Protein AF-A0A0C2SKL5-F1 (afdb_monomer_lite)

Radius of gyration: 24.35 Å; chains: 1; bounding box: 45×55×98 Å

Sequence (177 aa):
MARTVTASTTPMSPIQPITPPSLPTPLPLSPSSGAAITYAVWDGEEVPDTLLSISLNLARCNNYGIWGSNVPKRQGKPVKLNGAPLRAQCLSNPAQTVLLIGHVFATVWDVTEVGSVGWITQLVVRKEDRKHWVATHLLQTLKSNHRFSEIAALGLVSSHPAACTALAKCANYSLWD

Secondary structure (DSSP, 8-state):
-----PPP-PPPPPPPP-PPPPPPPP----SSSS------EEETTT--HHHHHHHHHHHHTTTS-B--TTSTTTTTSBP---HHHHHHHH-SSGGGEEEETTTEEEEEEEETTTEEEEEEEEE---GGGTTTTHHHHHHHHHHTSTTTTT-SEEEE--S-HHHHHHHHHHTT--S--

Organism: Amanita muscaria (strain Koide BX008) (NCBI:txid946122)

pLDDT: mean 72.08, std 17.51, range [27.42, 91.5]

Structure (mmCIF, N/CA/C/O backbone):
data_AF-A0A0C2SKL5-F1
#
_entry.id   AF-A0A0C2SKL5-F1
#
loop_
_atom_site.group_PDB
_atom_site.id
_atom_site.type_symbol
_atom_site.label_atom_id
_atom_site.label_alt_id
_atom_site.label_comp_id
_atom_site.label_asym_id
_atom_site.label_entity_id
_atom_site.label_seq_id
_atom_site.pdbx_PDB_ins_code
_atom_site.Cartn_x
_atom_site.Cartn_y
_atom_site.Cartn_z
_atom_site.occupancy
_atom_site.B_iso_or_equiv
_atom_site.auth_seq_id
_atom_site.auth_comp_id
_atom_site.auth_asym_id
_atom_site.auth_atom_id
_atom_site.pdbx_PDB_model_num
ATOM 1 N N . MET A 1 1 ? 10.581 -18.439 -74.570 1.00 40.50 1 MET A N 1
ATOM 2 C CA . MET A 1 1 ? 11.190 -19.653 -73.985 1.00 40.50 1 MET A CA 1
ATOM 3 C C . MET A 1 1 ? 10.647 -19.820 -72.576 1.00 40.50 1 MET A C 1
ATOM 5 O O . MET A 1 1 ? 11.029 -19.070 -71.689 1.00 40.50 1 MET A O 1
ATOM 9 N N . ALA A 1 2 ? 9.671 -20.714 -72.415 1.00 27.42 2 ALA A N 1
ATOM 10 C CA . ALA A 1 2 ? 9.018 -21.009 -71.145 1.00 27.42 2 ALA A CA 1
ATOM 11 C C . ALA A 1 2 ? 9.869 -22.000 -70.335 1.00 27.42 2 ALA A C 1
ATOM 13 O O . ALA A 1 2 ? 10.384 -22.966 -70.896 1.00 27.42 2 ALA A O 1
ATOM 14 N N . ARG A 1 3 ? 10.022 -21.756 -69.030 1.00 28.11 3 ARG A N 1
ATOM 15 C CA . ARG A 1 3 ? 10.674 -22.668 -68.084 1.00 28.11 3 ARG A CA 1
ATOM 16 C C . ARG A 1 3 ? 9.640 -23.103 -67.051 1.00 28.11 3 ARG A C 1
ATOM 18 O O . ARG A 1 3 ? 9.219 -22.314 -66.214 1.00 28.11 3 ARG A O 1
ATOM 25 N N . THR A 1 4 ? 9.225 -24.357 -67.168 1.00 31.31 4 THR A N 1
ATOM 26 C CA . THR A 1 4 ? 8.367 -25.072 -66.223 1.00 31.31 4 THR A CA 1
ATOM 27 C C . THR A 1 4 ? 9.190 -25.468 -64.999 1.00 31.31 4 THR A C 1
ATOM 29 O O . THR A 1 4 ? 10.262 -26.050 -65.151 1.00 31.31 4 THR A O 1
ATOM 32 N N . VAL A 1 5 ? 8.687 -25.184 -63.796 1.00 36.94 5 VAL A N 1
ATOM 33 C CA . VAL A 1 5 ? 9.202 -25.746 -62.539 1.00 36.94 5 VAL A CA 1
ATOM 34 C C . VAL A 1 5 ? 8.061 -26.518 -61.885 1.00 36.94 5 VAL A C 1
ATOM 36 O O . VAL A 1 5 ? 7.034 -25.951 -61.526 1.00 36.94 5 VAL A O 1
ATOM 39 N N . THR A 1 6 ? 8.230 -27.833 -61.798 1.00 37.94 6 THR A N 1
ATOM 40 C CA . THR A 1 6 ? 7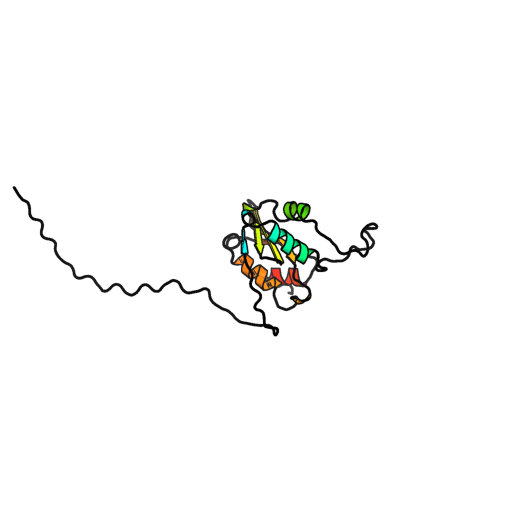.329 -28.784 -61.139 1.00 37.94 6 THR A CA 1
ATOM 41 C C . THR A 1 6 ? 7.511 -28.730 -59.622 1.00 37.94 6 THR A C 1
ATOM 43 O O . THR A 1 6 ? 8.629 -28.882 -59.134 1.00 37.94 6 THR A O 1
ATOM 46 N N . ALA A 1 7 ? 6.418 -28.546 -58.879 1.00 35.06 7 ALA A N 1
ATOM 47 C CA . ALA A 1 7 ? 6.396 -28.622 -57.42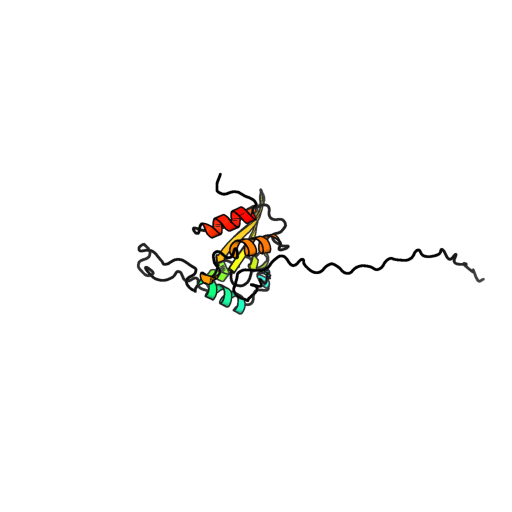0 1.00 35.06 7 ALA A CA 1
ATOM 48 C C . ALA A 1 7 ? 6.289 -30.087 -56.957 1.00 35.06 7 ALA A C 1
ATOM 50 O O . ALA A 1 7 ? 5.388 -30.805 -57.389 1.00 35.06 7 ALA A O 1
ATOM 51 N N . SER A 1 8 ? 7.193 -30.531 -56.076 1.00 37.81 8 SER A N 1
ATOM 52 C CA . SER A 1 8 ? 7.083 -31.818 -55.381 1.00 37.81 8 SER A CA 1
ATOM 53 C C . SER A 1 8 ? 6.215 -31.659 -54.132 1.00 37.81 8 SER A C 1
ATOM 55 O O . SER A 1 8 ? 6.561 -30.907 -53.220 1.00 37.81 8 SER A O 1
ATOM 57 N N . THR A 1 9 ? 5.091 -32.366 -54.085 1.00 38.78 9 THR A N 1
ATOM 58 C CA . THR A 1 9 ? 4.172 -32.384 -52.944 1.00 38.78 9 THR A CA 1
ATOM 59 C C . THR A 1 9 ? 4.665 -33.372 -51.886 1.00 38.78 9 THR A C 1
ATOM 61 O O . THR A 1 9 ? 4.547 -34.582 -52.057 1.00 38.78 9 THR A O 1
ATOM 64 N N . THR A 1 10 ? 5.203 -32.861 -50.780 1.00 51.84 10 THR A N 1
ATOM 65 C CA . THR A 1 10 ? 5.417 -33.634 -49.546 1.00 51.84 10 THR A CA 1
ATOM 66 C C . THR A 1 10 ? 4.101 -33.663 -48.754 1.00 51.84 10 THR A C 1
ATOM 68 O O . THR A 1 10 ? 3.493 -32.603 -48.592 1.00 51.84 10 THR A O 1
ATOM 71 N N . PRO A 1 11 ? 3.618 -34.816 -48.254 1.00 46.97 11 PRO A N 1
ATOM 72 C CA . PRO A 1 11 ? 2.393 -34.856 -47.460 1.00 46.97 11 PRO A CA 1
ATOM 73 C C . PRO A 1 11 ? 2.592 -34.188 -46.089 1.00 46.97 11 PRO A C 1
ATOM 75 O O . PRO A 1 11 ? 3.525 -34.507 -45.353 1.00 46.97 11 PRO A O 1
ATOM 78 N N . MET A 1 12 ? 1.694 -33.253 -45.762 1.00 40.75 12 MET A N 1
ATOM 79 C CA . MET A 1 12 ? 1.581 -32.603 -44.455 1.00 40.75 12 MET A CA 1
ATOM 80 C C . MET A 1 12 ? 1.171 -33.610 -43.375 1.00 40.75 12 MET A C 1
A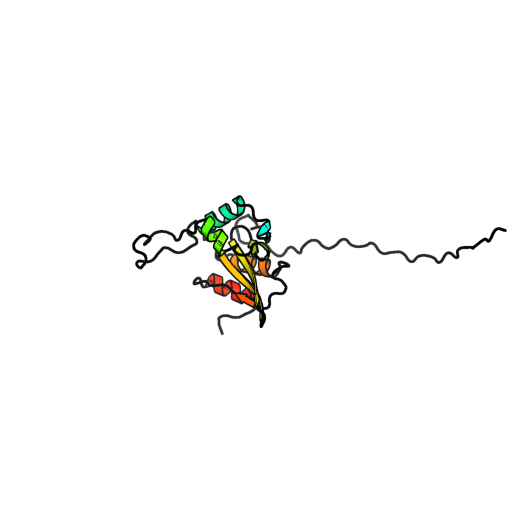TOM 82 O O . MET A 1 12 ? 0.154 -34.292 -43.506 1.00 40.75 12 MET A O 1
ATOM 86 N N . SER A 1 13 ? 1.916 -33.635 -42.273 1.00 50.00 13 SER A N 1
ATOM 87 C CA . SER A 1 13 ? 1.466 -34.230 -41.013 1.00 50.00 13 SER A CA 1
ATOM 88 C C . SER A 1 13 ? 0.251 -33.465 -40.460 1.00 50.00 13 SER A C 1
ATOM 90 O O . SER A 1 13 ? 0.189 -32.240 -40.606 1.00 50.00 13 SER A O 1
ATOM 92 N N . PRO A 1 14 ? -0.710 -34.140 -39.804 1.00 50.69 14 PRO A N 1
ATOM 93 C CA . PRO A 1 14 ? -1.876 -33.480 -39.228 1.00 50.69 14 PRO A CA 1
ATOM 94 C C . PRO A 1 14 ? -1.463 -32.534 -38.090 1.00 50.69 14 PRO A C 1
ATOM 96 O O . PRO A 1 14 ? -0.868 -32.955 -37.098 1.00 50.69 14 PRO A O 1
ATOM 99 N N . ILE A 1 15 ? -1.788 -31.248 -38.240 1.00 46.19 15 ILE A N 1
ATOM 100 C CA . ILE A 1 15 ? -1.652 -30.236 -37.188 1.00 46.19 15 ILE A CA 1
ATOM 101 C C . ILE A 1 15 ? -2.714 -30.534 -36.126 1.00 46.19 15 ILE A C 1
ATOM 103 O O . ILE A 1 15 ? -3.907 -30.593 -36.427 1.00 46.19 15 ILE A O 1
ATOM 107 N N . GLN A 1 16 ? -2.272 -30.765 -34.890 1.00 52.34 16 GLN A N 1
ATOM 108 C CA . GLN A 1 16 ? -3.160 -30.999 -33.754 1.00 52.34 16 GLN A CA 1
ATOM 109 C C . GLN A 1 16 ? -3.983 -29.740 -33.417 1.00 52.34 16 GLN A C 1
ATOM 111 O O . GLN A 1 16 ? -3.500 -28.626 -33.634 1.00 52.34 16 GLN A O 1
ATOM 116 N N . PRO A 1 17 ? -5.206 -29.885 -32.869 1.00 48.81 17 PRO A N 1
ATOM 117 C CA . PRO A 1 17 ? -6.012 -28.750 -32.433 1.00 48.81 17 PRO A CA 1
ATOM 118 C C . PRO A 1 17 ? -5.266 -27.918 -31.386 1.00 48.81 17 PRO A C 1
ATOM 120 O O . PRO A 1 17 ? -4.809 -28.439 -30.370 1.00 48.81 17 PRO A O 1
ATOM 123 N N . ILE A 1 18 ? -5.157 -26.618 -31.640 1.00 45.69 18 ILE A N 1
ATOM 124 C CA . ILE A 1 18 ? -4.557 -25.647 -30.728 1.00 45.69 18 ILE A CA 1
ATOM 125 C C . ILE A 1 18 ? -5.576 -25.393 -29.612 1.00 45.69 18 ILE A C 1
ATOM 127 O O . ILE A 1 18 ? -6.634 -24.810 -29.851 1.00 45.69 18 ILE A O 1
ATOM 131 N N . THR A 1 19 ? -5.293 -25.868 -28.402 1.00 49.75 19 THR A N 1
ATOM 132 C CA . THR A 1 19 ? -6.117 -25.589 -27.221 1.00 49.75 19 THR A CA 1
ATOM 133 C C . THR A 1 19 ? -6.048 -24.088 -26.902 1.00 49.75 19 THR A C 1
ATOM 135 O O . THR A 1 19 ? -4.940 -23.552 -26.817 1.00 49.75 19 THR A O 1
ATOM 138 N N . PRO A 1 20 ? -7.179 -23.381 -26.721 1.00 52.69 20 PRO A N 1
ATOM 139 C CA . PRO A 1 20 ? -7.158 -21.992 -26.269 1.00 52.69 20 PRO A CA 1
ATOM 140 C C . PRO A 1 20 ? -6.536 -21.882 -24.863 1.00 52.69 20 PRO A C 1
ATOM 142 O O . PRO A 1 20 ? -6.618 -22.840 -24.087 1.00 52.69 20 PRO A O 1
ATOM 145 N N . PRO A 1 21 ? -5.920 -20.736 -24.512 1.00 40.62 21 PRO A N 1
ATOM 146 C CA . PRO A 1 21 ? -5.332 -20.528 -23.195 1.00 40.62 21 PRO A CA 1
ATOM 147 C C . PRO A 1 21 ? -6.388 -20.739 -22.106 1.00 40.62 21 PRO A C 1
ATOM 149 O O . PRO A 1 21 ? -7.497 -20.206 -22.168 1.00 40.62 21 PRO A O 1
ATOM 152 N N . SER A 1 22 ? -6.038 -21.563 -21.124 1.00 49.38 22 SER A N 1
ATOM 153 C CA . SER A 1 22 ? -6.869 -21.906 -19.975 1.00 49.38 22 SER A CA 1
ATOM 154 C C . SER A 1 22 ? -7.330 -20.656 -19.217 1.00 49.38 22 SER A C 1
ATOM 156 O O . SER A 1 22 ? -6.521 -19.785 -18.896 1.00 49.38 22 SER A O 1
ATOM 158 N N . LEU A 1 23 ? -8.636 -20.602 -18.924 1.00 46.59 23 LEU A N 1
ATOM 159 C CA . LEU A 1 23 ? -9.281 -19.629 -18.033 1.00 46.59 23 LEU A CA 1
ATOM 160 C C . LEU A 1 23 ? -8.500 -19.488 -16.706 1.00 46.59 23 LEU A C 1
ATOM 162 O O . LEU A 1 23 ? -7.959 -20.489 -16.228 1.00 46.59 23 LEU A O 1
ATOM 166 N N . PRO A 1 24 ? -8.489 -18.304 -16.063 1.00 39.09 24 PRO A N 1
ATOM 167 C CA . PRO A 1 24 ? -7.893 -18.146 -14.742 1.00 39.09 24 PRO A CA 1
ATOM 168 C C . PRO A 1 24 ? -8.499 -19.125 -13.727 1.00 39.09 24 PRO A C 1
ATOM 170 O O . PRO A 1 24 ? -9.716 -19.286 -13.629 1.00 39.09 24 PRO A O 1
ATOM 173 N N . THR A 1 25 ? -7.610 -19.783 -12.984 1.00 35.66 25 THR A N 1
ATOM 174 C CA . THR A 1 25 ? -7.885 -20.818 -11.984 1.00 35.66 25 THR A CA 1
ATOM 175 C C . THR A 1 25 ? -8.832 -20.315 -10.883 1.00 35.66 25 THR A C 1
ATOM 177 O O . THR A 1 25 ? -8.455 -19.401 -10.145 1.00 35.66 25 THR A O 1
ATOM 180 N N . PRO A 1 26 ? -10.026 -20.907 -10.690 1.00 37.19 26 PRO A N 1
ATOM 181 C CA . PRO A 1 26 ? -10.851 -20.613 -9.527 1.00 37.19 26 PRO A CA 1
ATOM 182 C C . PRO A 1 26 ? -10.364 -21.440 -8.326 1.00 37.19 26 PRO A C 1
ATOM 184 O O . PRO A 1 26 ? -10.294 -22.666 -8.390 1.00 37.19 26 PRO A O 1
ATOM 187 N N . LEU A 1 27 ? -10.037 -20.778 -7.215 1.00 32.97 27 LEU A N 1
ATOM 188 C CA . LEU A 1 27 ? -9.726 -21.402 -5.918 1.00 32.97 27 LEU A CA 1
ATOM 189 C C . LEU A 1 27 ? -10.597 -20.781 -4.798 1.00 32.97 27 LEU A C 1
ATOM 191 O O . LEU A 1 27 ? -11.184 -19.720 -5.007 1.00 32.97 27 LEU A O 1
ATOM 195 N N . PRO A 1 28 ? -10.789 -21.481 -3.660 1.00 41.97 28 PRO A N 1
ATOM 196 C CA . PRO A 1 28 ? -12.112 -21.807 -3.120 1.00 41.97 28 PRO A CA 1
ATOM 197 C C . PRO A 1 28 ? -12.825 -20.692 -2.336 1.00 41.97 28 PRO A C 1
ATOM 199 O O . PRO A 1 28 ? -12.218 -19.896 -1.624 1.00 41.97 28 PRO A O 1
ATOM 202 N N . LEU A 1 29 ? -14.161 -20.739 -2.422 1.00 41.97 29 LEU A N 1
ATOM 203 C CA . LEU A 1 29 ? -15.156 -20.110 -1.533 1.00 41.97 29 LEU A CA 1
ATOM 204 C C . LEU A 1 29 ? -14.989 -20.684 -0.097 1.00 41.97 29 LEU A C 1
ATOM 206 O O . LEU A 1 29 ? -14.618 -21.844 0.038 1.00 41.97 29 LEU A O 1
ATOM 210 N N . SER A 1 30 ? -15.210 -20.009 1.037 1.00 36.16 30 SER A N 1
ATOM 211 C CA . SER A 1 30 ? -16.125 -18.917 1.415 1.00 36.16 30 SER A CA 1
ATOM 212 C C . SER A 1 30 ? -15.618 -18.199 2.691 1.00 36.16 30 SER A C 1
ATOM 214 O O . SER A 1 30 ? -14.689 -18.670 3.349 1.00 36.16 30 SER A O 1
ATOM 216 N N . PRO A 1 31 ? -16.329 -17.153 3.158 1.00 40.09 31 PRO A N 1
ATOM 217 C CA . PRO A 1 31 ? -17.059 -17.353 4.414 1.00 40.09 31 PRO A CA 1
ATOM 218 C C . PRO A 1 31 ? -18.509 -16.836 4.366 1.00 40.09 31 PRO A C 1
ATOM 220 O O . PRO A 1 31 ? -18.767 -15.667 4.117 1.00 40.09 31 PRO A O 1
ATOM 223 N N . SER A 1 32 ? -19.440 -17.759 4.616 1.00 46.00 32 SER A N 1
ATOM 224 C CA . SER A 1 32 ? -20.729 -17.656 5.330 1.00 46.00 32 SER A CA 1
ATOM 225 C C . SER A 1 32 ? -21.659 -16.433 5.193 1.00 46.00 32 SER A C 1
ATOM 227 O O . SER A 1 32 ? -22.558 -16.286 6.015 1.00 46.00 32 SER A O 1
ATOM 229 N N . SER A 1 33 ? -21.521 -15.593 4.168 1.00 45.12 33 SER A N 1
ATOM 230 C CA . SER A 1 33 ? -22.561 -14.647 3.742 1.00 45.12 33 SER A CA 1
ATOM 231 C C . SER A 1 33 ? -22.389 -14.299 2.259 1.00 45.12 33 SER A C 1
ATOM 233 O O . SER A 1 33 ? -21.726 -13.329 1.923 1.00 45.12 33 SER A O 1
ATOM 235 N N . GLY A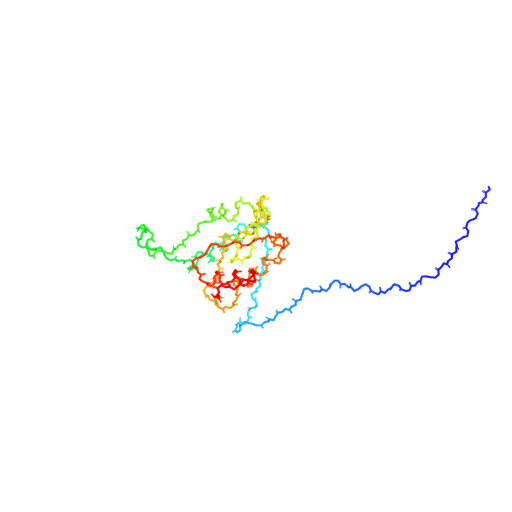 1 34 ? -22.927 -15.163 1.388 1.00 40.47 34 GLY A N 1
ATOM 236 C CA . GLY A 1 34 ? -23.491 -14.930 0.040 1.00 40.47 34 GLY A CA 1
ATOM 237 C C . GLY A 1 34 ? -22.847 -14.029 -1.031 1.00 40.47 34 GLY A C 1
ATOM 238 O O . GLY A 1 34 ? -23.312 -14.081 -2.164 1.00 40.47 34 GLY A O 1
ATOM 239 N N . ALA A 1 35 ? -21.824 -13.225 -0.758 1.00 48.31 35 ALA A N 1
ATOM 240 C CA . ALA A 1 35 ? -21.211 -12.323 -1.726 1.00 48.31 35 ALA A CA 1
ATOM 241 C C . ALA A 1 35 ? -19.719 -12.640 -1.852 1.00 48.31 35 ALA A C 1
ATOM 243 O O . ALA A 1 35 ? -18.946 -12.452 -0.914 1.00 48.31 35 ALA A O 1
ATOM 244 N N . ALA A 1 36 ? -19.305 -13.125 -3.023 1.00 58.81 36 ALA A N 1
ATOM 245 C CA . ALA A 1 36 ? -17.892 -13.224 -3.354 1.00 58.81 36 ALA A CA 1
ATOM 246 C C . ALA A 1 36 ? -17.302 -11.806 -3.415 1.00 58.81 36 ALA A C 1
ATOM 248 O O . ALA A 1 36 ? -17.754 -10.973 -4.204 1.00 58.81 36 ALA A O 1
ATOM 249 N N . ILE A 1 37 ? -16.308 -11.514 -2.571 1.00 62.66 37 ILE A N 1
ATOM 250 C CA . ILE A 1 37 ? -15.594 -10.237 -2.641 1.00 62.66 37 ILE A CA 1
ATOM 251 C C . ILE A 1 37 ? -14.739 -10.273 -3.908 1.00 62.66 37 ILE A C 1
ATOM 253 O O . ILE A 1 37 ? -13.804 -11.062 -4.009 1.00 62.66 37 ILE A O 1
ATOM 257 N N . THR A 1 38 ? -15.091 -9.441 -4.885 1.00 66.31 38 THR A N 1
ATOM 258 C CA . THR A 1 38 ? -14.322 -9.288 -6.124 1.00 66.31 38 THR A CA 1
ATOM 259 C C . THR A 1 38 ? -13.394 -8.093 -5.981 1.00 66.31 38 THR A C 1
ATOM 261 O O . THR A 1 38 ? -13.829 -7.008 -5.592 1.00 66.31 38 THR A O 1
ATOM 264 N N . TYR A 1 39 ? -12.120 -8.287 -6.308 1.00 71.56 39 TYR A N 1
ATOM 265 C CA . TYR A 1 39 ? -11.119 -7.228 -6.307 1.00 71.56 39 TYR A CA 1
ATOM 266 C C . TYR A 1 39 ? -10.805 -6.838 -7.748 1.00 71.56 39 TYR A C 1
ATOM 268 O O . T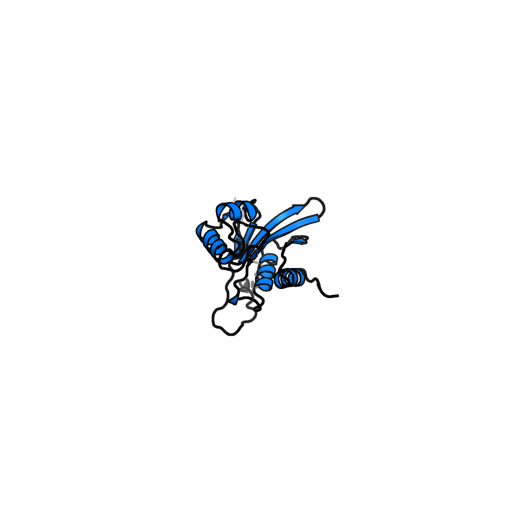YR A 1 39 ? -10.606 -7.703 -8.597 1.00 71.56 39 TYR A O 1
ATOM 276 N N . ALA A 1 40 ? -10.752 -5.537 -8.018 1.00 77.56 40 ALA A N 1
ATOM 277 C CA . ALA A 1 40 ? -10.278 -5.005 -9.288 1.00 77.56 40 ALA A CA 1
ATOM 278 C C . ALA A 1 40 ? -8.978 -4.242 -9.048 1.00 77.56 40 ALA A C 1
ATOM 280 O O . ALA A 1 40 ? -8.880 -3.471 -8.087 1.00 77.56 40 ALA A O 1
ATOM 281 N N . VAL A 1 41 ? -8.006 -4.478 -9.922 1.00 81.88 41 VAL A N 1
ATOM 282 C CA . VAL A 1 41 ? -6.690 -3.846 -9.900 1.00 81.88 41 VAL A CA 1
ATOM 283 C C . VAL A 1 41 ? -6.675 -2.748 -10.958 1.00 81.88 41 VAL A C 1
ATOM 285 O O . VAL A 1 41 ? -7.068 -3.005 -12.091 1.00 81.88 41 VAL A O 1
ATOM 288 N N . TRP A 1 42 ? -6.253 -1.547 -10.577 1.00 83.12 42 TRP A N 1
ATOM 289 C CA . TRP A 1 42 ? -6.186 -0.377 -11.451 1.00 83.12 42 TRP A CA 1
ATOM 290 C C . TRP A 1 42 ? -4.792 0.219 -11.417 1.00 83.12 42 TRP A C 1
ATOM 292 O O . TRP A 1 42 ? -4.219 0.389 -10.335 1.00 83.12 42 TRP A O 1
ATOM 302 N N . ASP A 1 43 ? -4.281 0.590 -12.583 1.00 83.75 43 ASP A N 1
ATOM 303 C CA . ASP A 1 43 ? -3.096 1.426 -12.674 1.00 83.75 43 ASP A CA 1
ATOM 304 C C . ASP A 1 43 ? -3.421 2.846 -12.214 1.00 83.75 43 ASP A C 1
ATOM 306 O O . ASP A 1 43 ? -4.493 3.376 -12.494 1.00 83.75 43 ASP A O 1
ATOM 310 N N . GLY A 1 44 ? -2.503 3.469 -11.476 1.00 79.94 44 GLY A N 1
ATOM 311 C CA . GLY A 1 44 ? -2.709 4.761 -10.823 1.00 79.94 44 GLY A CA 1
ATOM 312 C C . GLY A 1 44 ? -3.094 5.886 -11.784 1.00 79.94 44 GLY A C 1
ATOM 313 O O . GLY A 1 44 ? -3.813 6.800 -11.382 1.00 79.94 44 GLY A O 1
ATOM 314 N N . GLU A 1 45 ? -2.650 5.805 -13.039 1.00 81.44 45 GLU A N 1
ATOM 315 C CA . GLU A 1 45 ? -3.009 6.728 -14.126 1.00 81.44 45 GLU A CA 1
ATOM 316 C C . GLU A 1 45 ? -4.466 6.574 -14.574 1.00 81.44 45 GLU A C 1
ATOM 318 O O . GLU A 1 45 ? -5.115 7.554 -14.935 1.00 81.44 45 GLU A O 1
ATOM 323 N N . GLU A 1 46 ? -4.996 5.357 -14.493 1.00 81.81 46 GLU A N 1
ATOM 324 C CA . GLU A 1 46 ? -6.342 5.003 -14.933 1.00 81.81 46 GLU A CA 1
ATOM 325 C C . GLU A 1 46 ? -7.385 5.167 -13.822 1.00 81.81 46 GLU A C 1
ATOM 327 O O . GLU A 1 46 ? -8.578 5.005 -14.075 1.00 81.81 46 GLU A O 1
ATOM 332 N N . VAL A 1 47 ? -6.970 5.493 -12.588 1.00 78.00 47 VAL A N 1
ATOM 333 C CA . VAL A 1 47 ? -7.879 5.639 -11.442 1.00 78.00 47 VAL A CA 1
ATOM 334 C C . VAL A 1 47 ? -8.748 6.895 -11.600 1.00 78.00 47 VAL A C 1
ATOM 336 O O . VAL A 1 47 ? -8.258 8.016 -11.407 1.00 78.00 47 VAL A O 1
ATOM 339 N N . PRO A 1 48 ? -10.069 6.748 -11.825 1.00 79.44 48 PRO A N 1
ATOM 340 C CA . PRO A 1 48 ? -10.981 7.877 -11.865 1.00 79.44 48 PRO A CA 1
ATOM 341 C C . PRO A 1 48 ? -11.137 8.496 -10.472 1.00 79.44 48 PRO A C 1
ATOM 343 O O . PRO A 1 48 ? -11.156 7.802 -9.449 1.00 79.44 48 PRO A O 1
ATOM 346 N N . ASP A 1 49 ? -11.365 9.807 -10.424 1.00 75.56 49 ASP A N 1
ATOM 347 C CA . ASP A 1 49 ? -11.582 10.553 -9.174 1.00 75.56 49 ASP A CA 1
ATOM 348 C C . ASP A 1 49 ? -12.747 10.007 -8.338 1.00 75.56 49 ASP A C 1
ATOM 350 O O . ASP A 1 49 ? -12.735 10.079 -7.104 1.00 75.56 49 ASP A O 1
ATOM 354 N N . THR A 1 50 ? -13.745 9.421 -8.998 1.00 77.31 50 THR A N 1
ATOM 355 C CA . THR A 1 50 ? -14.887 8.759 -8.362 1.00 77.31 50 THR A CA 1
ATOM 356 C C . THR A 1 50 ? -14.464 7.500 -7.600 1.00 77.31 50 THR A C 1
ATOM 358 O O . THR A 1 50 ? -14.856 7.341 -6.443 1.00 77.31 50 THR A O 1
ATOM 361 N N . LEU A 1 51 ? -13.602 6.648 -8.171 1.00 75.94 51 LEU A N 1
ATOM 362 C CA . LEU A 1 51 ? -13.061 5.463 -7.485 1.00 75.94 51 LEU A CA 1
ATOM 363 C C . LEU A 1 51 ? -12.115 5.843 -6.347 1.00 75.94 51 LEU A C 1
ATOM 365 O O . LEU A 1 51 ? -12.153 5.226 -5.275 1.00 75.94 51 LEU A O 1
ATOM 369 N N . LEU A 1 52 ? -11.310 6.889 -6.541 1.00 74.56 52 LEU A N 1
ATOM 370 C CA . LEU A 1 52 ? -10.478 7.431 -5.472 1.00 74.56 52 LEU A CA 1
ATOM 371 C C . LEU A 1 52 ? -11.351 7.922 -4.311 1.00 74.56 52 LEU A C 1
ATOM 373 O O . LEU A 1 52 ? -11.076 7.608 -3.155 1.00 74.56 52 LEU A O 1
ATOM 377 N N . SER A 1 53 ? -12.443 8.627 -4.615 1.00 72.00 53 SER A N 1
ATOM 378 C CA . SER A 1 53 ? -13.409 9.124 -3.628 1.00 72.00 53 SER A CA 1
ATOM 379 C C . SER A 1 53 ? -14.132 8.000 -2.881 1.00 72.00 53 SER A C 1
ATOM 381 O O . SER A 1 53 ? -14.334 8.103 -1.670 1.00 72.00 53 SER A O 1
ATOM 383 N N . ILE A 1 54 ? -14.478 6.902 -3.559 1.00 72.12 54 ILE A N 1
ATOM 384 C CA . ILE A 1 54 ? -15.052 5.704 -2.926 1.00 72.12 54 ILE A CA 1
ATOM 385 C C . ILE A 1 54 ? -14.035 5.066 -1.972 1.00 72.12 54 ILE A C 1
ATOM 387 O O . ILE A 1 54 ? -14.349 4.820 -0.806 1.00 72.12 54 ILE A O 1
ATOM 391 N N . SER A 1 55 ? -12.796 4.882 -2.429 1.00 70.94 55 SER A N 1
ATOM 392 C CA . SER A 1 55 ? -11.706 4.317 -1.622 1.00 70.94 55 SER A CA 1
ATOM 393 C C . SER A 1 55 ? -11.390 5.193 -0.404 1.00 70.94 55 SER A C 1
ATOM 395 O O . SER A 1 55 ? -11.195 4.697 0.703 1.00 70.94 55 SER A O 1
ATOM 397 N N . LEU A 1 56 ? -11.437 6.515 -0.577 1.00 69.69 56 LEU A N 1
ATOM 398 C CA . LEU A 1 56 ? -11.300 7.517 0.479 1.00 69.69 56 LEU A CA 1
ATOM 399 C C . LEU A 1 56 ? -12.417 7.462 1.513 1.00 69.69 56 LEU A C 1
ATOM 401 O O . LEU A 1 56 ? -12.156 7.604 2.707 1.00 69.69 56 LEU A O 1
ATOM 405 N N . ASN A 1 57 ? -13.663 7.303 1.070 1.00 68.19 57 ASN A N 1
ATOM 406 C CA . ASN A 1 57 ? -14.792 7.177 1.981 1.00 68.19 57 ASN A CA 1
ATOM 407 C C . ASN A 1 57 ? -14.684 5.889 2.799 1.00 68.19 57 ASN A C 1
ATOM 409 O O . ASN A 1 57 ? -14.855 5.942 4.013 1.00 68.19 57 ASN A O 1
ATOM 413 N N . LEU A 1 58 ? -14.274 4.776 2.186 1.00 68.12 58 LEU A N 1
ATOM 414 C CA . LEU A 1 58 ? -13.978 3.532 2.903 1.00 68.12 58 LEU A CA 1
ATOM 415 C C . LEU A 1 58 ? -12.871 3.719 3.950 1.00 68.12 58 LEU A C 1
ATOM 417 O O . LEU A 1 58 ? -13.026 3.293 5.094 1.00 68.12 58 LEU A O 1
ATOM 421 N N . ALA A 1 59 ? -11.800 4.430 3.596 1.00 62.03 59 ALA A N 1
ATOM 422 C CA . ALA A 1 59 ? -10.751 4.847 4.523 1.00 62.03 59 ALA A CA 1
ATOM 423 C C . ALA A 1 59 ? -11.319 5.677 5.699 1.00 62.03 59 ALA A C 1
ATOM 425 O O . ALA A 1 59 ? -11.063 5.390 6.868 1.00 62.03 59 ALA A O 1
ATOM 426 N N . ARG A 1 60 ? -12.139 6.693 5.405 1.00 60.69 60 ARG A N 1
ATOM 427 C CA . ARG A 1 60 ? -12.735 7.622 6.385 1.00 60.69 60 ARG A CA 1
ATOM 428 C C . ARG A 1 60 ? -13.790 6.991 7.297 1.00 60.69 60 ARG A C 1
ATOM 430 O O . ARG A 1 60 ? -13.995 7.498 8.401 1.00 60.69 60 ARG A O 1
ATOM 437 N N . CYS A 1 61 ? -14.478 5.941 6.857 1.00 54.94 61 CYS A N 1
ATOM 438 C CA . CYS A 1 61 ? -15.549 5.275 7.599 1.00 54.94 61 CYS A CA 1
ATOM 439 C C . CYS A 1 61 ? -14.990 4.405 8.737 1.00 54.94 61 CYS A C 1
ATOM 441 O O . CYS A 1 61 ? -14.971 3.184 8.643 1.00 54.94 61 CYS A O 1
ATOM 443 N N . ASN A 1 62 ? -14.528 5.041 9.821 1.00 61.81 62 ASN A N 1
ATOM 444 C CA . ASN A 1 62 ? -14.131 4.418 11.097 1.00 61.81 62 ASN A CA 1
ATOM 445 C C . ASN A 1 62 ? -13.071 3.304 11.016 1.00 61.81 62 ASN A C 1
ATOM 447 O O . ASN A 1 62 ? -12.879 2.557 11.978 1.00 61.81 62 ASN A O 1
ATOM 451 N N . ASN A 1 63 ? -12.371 3.179 9.888 1.00 63.41 63 ASN A N 1
ATOM 452 C CA . ASN A 1 63 ? -11.353 2.150 9.729 1.00 63.41 63 ASN A CA 1
ATOM 453 C C . ASN A 1 63 ? -9.983 2.596 10.249 1.00 63.41 63 ASN A C 1
ATOM 455 O O . ASN A 1 63 ? -9.190 1.740 10.640 1.00 63.41 63 ASN A O 1
ATOM 459 N N . TYR A 1 64 ? -9.749 3.908 10.344 1.00 68.75 64 TYR A N 1
ATOM 460 C CA . TYR A 1 64 ? -8.640 4.468 11.115 1.00 68.75 64 TYR A CA 1
ATOM 461 C C . TYR A 1 64 ? -8.993 4.674 12.582 1.00 68.75 64 TYR A C 1
ATOM 463 O O . TYR A 1 64 ? -10.158 4.700 12.980 1.00 68.75 64 TYR A O 1
ATOM 471 N N . GLY A 1 65 ? -7.943 4.859 13.380 1.00 70.69 65 GLY A N 1
ATOM 472 C CA . GLY A 1 65 ? -8.056 5.163 14.795 1.00 70.69 65 GLY A CA 1
ATOM 473 C C . GLY A 1 65 ? -8.718 6.510 15.092 1.00 70.69 65 GLY A C 1
ATOM 474 O O . GLY A 1 65 ? -9.044 7.318 14.218 1.00 70.69 65 GLY A O 1
ATOM 475 N N . ILE A 1 66 ? -8.891 6.744 16.385 1.00 81.19 66 ILE A N 1
ATOM 476 C CA . ILE A 1 66 ? -9.364 8.000 16.956 1.00 81.19 66 ILE A CA 1
ATOM 477 C C . ILE A 1 66 ? -8.136 8.799 17.399 1.00 81.19 66 ILE A C 1
ATOM 479 O O . ILE A 1 66 ? -7.183 8.224 17.926 1.00 81.19 66 ILE A O 1
ATOM 483 N N . TRP A 1 67 ? -8.136 10.117 17.194 1.00 81.38 67 TRP A N 1
ATOM 484 C CA . TRP A 1 67 ? -7.049 10.962 17.691 1.00 81.38 67 TRP A CA 1
ATOM 485 C C . TRP A 1 67 ? -6.973 10.919 19.224 1.00 81.38 67 TRP A C 1
ATOM 487 O O . TRP A 1 67 ? -7.970 11.169 19.910 1.00 81.38 67 TRP A O 1
ATOM 497 N N . GLY A 1 68 ? -5.775 10.646 19.745 1.00 82.38 68 GLY A N 1
ATOM 498 C CA . GLY A 1 68 ? -5.483 10.681 21.178 1.00 82.38 68 GLY A CA 1
ATOM 499 C C . GLY A 1 68 ? -5.486 12.097 21.767 1.00 82.38 68 GLY A C 1
ATOM 500 O O . GLY A 1 68 ? -5.610 13.096 21.056 1.00 82.38 68 GLY A O 1
ATOM 501 N N . SER A 1 69 ? -5.310 12.181 23.085 1.00 87.44 69 SER A N 1
ATOM 502 C CA . SER A 1 69 ? -5.300 13.435 23.860 1.00 87.44 69 SER A CA 1
ATOM 503 C C . SER A 1 69 ? -4.211 14.428 23.442 1.00 87.44 69 SER A C 1
ATOM 505 O O . SER A 1 69 ? -4.375 15.629 23.623 1.00 87.44 69 SER A O 1
ATOM 507 N N . ASN A 1 70 ? -3.141 13.952 22.805 1.00 86.75 70 ASN A N 1
ATOM 508 C CA . ASN A 1 70 ? -2.021 14.783 22.355 1.00 86.75 70 ASN A CA 1
ATOM 509 C C . ASN A 1 70 ? -2.353 15.676 21.144 1.00 86.75 70 ASN A C 1
ATOM 511 O O . ASN A 1 70 ? -1.500 16.433 20.689 1.00 86.75 70 ASN A O 1
ATOM 515 N N . VAL A 1 71 ? -3.575 15.603 20.599 1.00 84.25 71 VAL A N 1
ATOM 516 C CA . VAL A 1 71 ? -4.023 16.441 19.475 1.00 84.25 71 VAL A CA 1
ATOM 517 C C . VAL A 1 71 ? -5.272 17.236 19.888 1.00 84.25 71 VAL A C 1
ATOM 519 O O . VAL A 1 71 ? -6.384 16.873 19.497 1.00 84.25 71 VAL A O 1
ATOM 522 N N . PRO A 1 72 ? -5.132 18.351 20.636 1.00 80.50 72 PRO A N 1
ATOM 523 C CA . PRO A 1 72 ? -6.241 18.994 21.358 1.00 80.50 72 PRO A CA 1
ATOM 524 C C . PRO A 1 72 ? -7.457 19.345 20.490 1.00 80.50 72 PRO A C 1
ATOM 526 O O . PRO A 1 72 ? -8.602 19.139 20.874 1.00 80.50 72 PRO A O 1
ATOM 529 N N . LYS A 1 73 ? -7.235 19.819 19.256 1.00 85.69 73 LYS A N 1
ATOM 530 C CA . LYS A 1 73 ? -8.321 20.218 18.334 1.00 85.69 73 LYS A CA 1
ATOM 531 C C . LYS A 1 73 ? -9.078 19.033 17.714 1.00 85.69 73 LYS A C 1
ATOM 533 O O . LYS A 1 73 ? -10.157 19.209 17.129 1.00 85.69 73 LYS A O 1
ATOM 538 N N . ARG A 1 74 ? -8.490 17.835 17.768 1.00 82.25 74 ARG A N 1
ATOM 539 C CA . ARG A 1 74 ? -8.982 16.633 17.083 1.00 82.25 74 ARG A CA 1
ATOM 540 C C . ARG A 1 74 ? -9.227 15.450 18.016 1.00 82.25 74 ARG A C 1
ATOM 542 O O . ARG A 1 74 ? -9.783 14.470 17.541 1.00 82.25 74 ARG A O 1
ATOM 549 N N . GLN A 1 75 ? -8.876 15.556 19.296 1.00 89.31 75 GLN A N 1
ATOM 550 C CA . GLN A 1 75 ? -9.077 14.524 20.309 1.00 89.31 75 GLN A CA 1
ATOM 551 C C . GLN A 1 75 ? -10.490 13.937 20.246 1.00 89.31 75 GLN A C 1
ATOM 553 O O . GLN A 1 75 ? -11.475 14.666 20.115 1.00 89.31 75 GLN A O 1
ATOM 558 N N . GLY A 1 76 ? -10.582 12.608 20.302 1.00 83.25 76 GLY A N 1
ATOM 559 C CA . GLY A 1 76 ? -11.860 11.894 20.268 1.00 83.25 76 GLY A CA 1
ATOM 560 C C . GLY A 1 76 ? -12.534 11.863 18.892 1.00 83.25 76 GLY A C 1
ATOM 561 O O . GLY A 1 76 ? -13.523 11.156 18.715 1.00 83.25 76 GLY A O 1
ATOM 562 N N . LYS A 1 77 ? -12.003 12.577 17.889 1.00 82.31 77 LYS A N 1
ATOM 563 C CA . LYS A 1 77 ? -12.526 12.549 16.519 1.00 82.31 77 LYS A CA 1
ATOM 564 C C . LYS A 1 77 ? -11.854 11.428 15.717 1.00 82.31 77 LYS A C 1
ATOM 566 O O . LYS A 1 77 ? -10.660 11.177 15.903 1.00 82.31 77 LYS A O 1
ATOM 571 N N . PRO A 1 78 ? -12.576 10.796 14.777 1.00 76.19 78 PRO A N 1
ATOM 572 C CA . PRO A 1 78 ? -11.971 9.871 13.827 1.00 76.19 78 PRO A CA 1
ATOM 573 C C . PRO A 1 78 ? -10.863 10.549 13.017 1.00 76.19 78 PRO A C 1
ATOM 575 O O . PRO A 1 78 ? -10.996 11.711 12.606 1.00 76.19 78 PRO A O 1
ATOM 578 N N . VAL A 1 79 ? -9.784 9.818 12.748 1.00 75.81 79 VAL A N 1
ATOM 579 C CA . VAL A 1 79 ? -8.783 10.237 11.765 1.00 75.81 79 VAL A CA 1
ATOM 580 C C . VAL A 1 79 ? -9.447 10.258 10.385 1.00 75.81 79 VAL A C 1
ATOM 582 O O . VAL A 1 79 ? -9.965 9.251 9.910 1.00 75.81 79 VAL A O 1
ATOM 585 N N . LYS A 1 80 ? -9.450 11.430 9.742 1.00 73.31 80 LYS A N 1
ATOM 586 C CA . LYS A 1 80 ? -9.986 11.629 8.391 1.00 73.31 80 LYS A CA 1
ATOM 587 C C . LYS A 1 80 ? -8.862 12.069 7.464 1.00 73.31 80 LYS A C 1
ATOM 589 O O . LYS A 1 80 ? -8.219 13.085 7.719 1.00 73.31 80 LYS A O 1
ATOM 594 N N . LEU A 1 81 ? -8.671 11.333 6.375 1.00 67.00 81 LEU A N 1
ATOM 595 C CA . LEU A 1 81 ? -7.815 11.727 5.258 1.00 67.00 81 LEU A CA 1
ATOM 596 C C . LEU A 1 81 ? -8.654 12.457 4.212 1.00 67.00 81 LEU A C 1
ATOM 598 O O . LEU A 1 81 ? -9.727 11.986 3.849 1.00 67.00 81 LEU A O 1
ATOM 602 N N . ASN A 1 82 ? -8.208 13.628 3.758 1.00 67.69 82 ASN A N 1
ATOM 603 C CA . ASN A 1 82 ? -8.879 14.369 2.689 1.00 67.69 82 ASN A CA 1
ATOM 604 C C . ASN A 1 82 ? -8.389 13.920 1.312 1.00 67.69 82 ASN A C 1
ATOM 606 O O . ASN A 1 82 ? -7.252 13.478 1.188 1.00 67.69 82 ASN A O 1
ATOM 610 N N . GLY A 1 83 ? -9.239 14.042 0.286 1.00 66.06 83 GLY A N 1
ATOM 611 C CA . GLY A 1 83 ? -8.953 13.460 -1.026 1.00 66.06 83 GLY A CA 1
ATOM 612 C C . GLY A 1 83 ? -7.737 14.043 -1.736 1.00 66.06 83 GLY A C 1
ATOM 613 O O . GLY A 1 83 ? -6.904 13.281 -2.213 1.00 66.06 83 GLY A O 1
ATOM 614 N N . ALA A 1 84 ? -7.574 15.368 -1.725 1.00 70.38 84 ALA A N 1
ATOM 615 C CA . ALA A 1 84 ? -6.399 16.008 -2.317 1.00 70.38 84 ALA A CA 1
ATOM 616 C C . ALA A 1 84 ? -5.081 15.623 -1.599 1.00 70.38 84 ALA A C 1
ATOM 618 O O . ALA A 1 84 ? -4.164 15.163 -2.278 1.00 70.38 84 ALA A O 1
ATOM 619 N N . PRO A 1 85 ? -4.979 15.691 -0.251 1.00 70.50 85 PRO A N 1
ATOM 620 C CA . PRO A 1 85 ? -3.804 15.185 0.462 1.00 70.50 85 PRO A CA 1
ATOM 621 C C . PRO A 1 85 ? -3.533 13.693 0.253 1.00 70.50 85 PRO A C 1
ATOM 623 O O . PRO A 1 85 ? -2.377 13.317 0.103 1.00 70.50 85 PRO A O 1
ATOM 626 N N . LEU A 1 86 ? -4.568 12.842 0.214 1.00 69.69 86 LEU A N 1
ATOM 627 C CA . LEU A 1 86 ? -4.370 11.413 -0.039 1.00 69.69 86 LEU A CA 1
ATOM 628 C C . LEU A 1 86 ? -3.838 11.182 -1.450 1.00 69.69 86 LEU A C 1
ATOM 630 O O . LEU A 1 86 ? -2.927 10.386 -1.611 1.00 69.69 86 LEU A O 1
ATOM 634 N N . ARG A 1 87 ? -4.364 11.875 -2.467 1.00 71.81 87 ARG A N 1
ATOM 635 C CA . ARG A 1 87 ? -3.848 11.736 -3.833 1.00 71.81 87 ARG A CA 1
ATOM 636 C C . ARG A 1 87 ? -2.365 12.089 -3.883 1.00 71.81 87 ARG A C 1
ATOM 638 O O . ARG A 1 87 ? -1.577 11.306 -4.388 1.00 71.81 87 ARG A O 1
ATOM 645 N N . ALA A 1 88 ? -1.982 13.207 -3.274 1.00 74.81 88 ALA A N 1
ATOM 646 C CA . ALA A 1 88 ? -0.583 13.612 -3.205 1.00 74.81 88 ALA A CA 1
ATOM 647 C C . ALA A 1 88 ? 0.306 12.601 -2.453 1.00 74.81 88 ALA A C 1
ATOM 649 O O . ALA A 1 88 ? 1.471 12.457 -2.795 1.00 74.81 88 ALA A O 1
ATOM 650 N N . GLN A 1 89 ? -0.222 11.901 -1.442 1.00 73.56 89 GLN A N 1
ATOM 651 C CA . GLN A 1 89 ? 0.549 10.961 -0.613 1.00 73.56 89 GLN A CA 1
ATOM 652 C C . GLN A 1 89 ? 0.569 9.520 -1.149 1.00 73.56 89 GLN A C 1
ATOM 654 O O . GLN A 1 89 ? 1.577 8.835 -1.015 1.00 73.56 89 GLN A O 1
ATOM 659 N N . CYS A 1 90 ? -0.530 9.045 -1.737 1.00 70.69 90 CYS A N 1
ATOM 660 C CA . CYS A 1 90 ? -0.702 7.665 -2.207 1.00 70.69 90 CYS A CA 1
ATOM 661 C C . CYS A 1 90 ? -0.491 7.510 -3.719 1.00 70.69 90 CYS A C 1
ATOM 663 O O . CYS A 1 90 ? -0.187 6.414 -4.181 1.00 70.69 90 CYS A O 1
ATOM 665 N N . LEU A 1 91 ? -0.663 8.588 -4.487 1.00 74.12 91 LEU A N 1
ATOM 666 C CA . LEU A 1 91 ? -0.525 8.641 -5.946 1.00 74.12 91 LEU A CA 1
ATOM 667 C C . LEU A 1 91 ? 0.503 9.713 -6.345 1.00 74.12 91 LEU A C 1
ATOM 669 O O . LEU A 1 91 ? 0.340 10.377 -7.364 1.00 74.12 91 LEU A O 1
ATOM 673 N N . SER A 1 92 ? 1.554 9.907 -5.539 1.00 75.25 92 SER A N 1
ATOM 674 C CA . SER A 1 92 ? 2.649 10.838 -5.859 1.00 75.25 92 SER A CA 1
ATOM 675 C C . SER A 1 92 ? 3.342 10.496 -7.182 1.00 75.25 92 SER A C 1
ATOM 677 O O . SER A 1 92 ? 3.835 11.395 -7.856 1.00 75.25 92 SER A O 1
ATOM 679 N N . ASN A 1 93 ? 3.334 9.216 -7.568 1.00 81.69 93 ASN A N 1
ATOM 680 C CA . ASN A 1 93 ? 3.780 8.731 -8.869 1.00 81.69 93 ASN A CA 1
ATOM 681 C C . ASN A 1 93 ? 2.745 7.750 -9.465 1.00 81.69 93 ASN A C 1
ATOM 683 O O . ASN A 1 93 ? 2.865 6.540 -9.263 1.00 81.69 93 ASN A O 1
ATOM 687 N N . PRO A 1 94 ? 1.705 8.246 -10.166 1.00 78.50 94 PRO A N 1
ATOM 688 C CA . PRO A 1 94 ? 0.611 7.415 -10.677 1.00 78.50 94 PRO A CA 1
ATOM 689 C C . PRO A 1 94 ? 1.070 6.283 -11.606 1.00 78.50 94 PRO A C 1
ATOM 691 O O . PRO A 1 94 ? 0.545 5.175 -11.498 1.00 78.50 94 PRO A O 1
ATOM 694 N N . ALA A 1 95 ? 2.094 6.532 -12.429 1.00 81.31 95 ALA A N 1
ATOM 695 C CA . ALA A 1 95 ? 2.694 5.559 -13.347 1.00 81.31 95 ALA A CA 1
ATOM 696 C C . ALA A 1 95 ? 3.263 4.323 -12.633 1.00 81.31 95 ALA A C 1
ATOM 698 O O . ALA A 1 95 ? 3.392 3.255 -13.221 1.00 81.31 95 ALA A O 1
ATOM 699 N N . GLN A 1 96 ? 3.608 4.468 -11.352 1.00 81.44 96 GLN A N 1
ATOM 700 C CA . GLN A 1 96 ? 4.195 3.415 -10.527 1.00 81.44 96 GLN A CA 1
ATOM 701 C C . GLN A 1 96 ? 3.235 2.901 -9.454 1.00 81.44 96 GLN A C 1
ATOM 703 O O . GLN A 1 96 ? 3.605 2.045 -8.654 1.00 81.44 96 GLN A O 1
ATOM 708 N N . THR A 1 97 ? 1.997 3.396 -9.412 1.00 79.69 97 THR A N 1
ATOM 709 C CA . THR A 1 97 ? 1.030 3.045 -8.367 1.00 79.69 97 THR A CA 1
ATOM 710 C C . THR A 1 97 ? -0.033 2.092 -8.884 1.00 79.69 97 THR A C 1
ATOM 712 O O . THR A 1 97 ? -0.542 2.256 -9.984 1.00 79.69 97 THR A O 1
ATOM 715 N N . VAL A 1 98 ? -0.398 1.116 -8.062 1.00 80.88 98 VAL A N 1
ATOM 716 C CA . VAL A 1 98 ? -1.519 0.205 -8.271 1.00 80.88 98 VAL A CA 1
ATOM 717 C C . VAL A 1 98 ? -2.542 0.406 -7.151 1.00 80.88 98 VAL A C 1
ATOM 719 O O . VAL A 1 98 ? -2.194 0.526 -5.971 1.00 80.88 98 VAL A O 1
ATOM 722 N N . LEU A 1 99 ? -3.820 0.436 -7.528 1.00 79.12 99 LEU A N 1
ATOM 723 C CA . LEU A 1 99 ? -4.966 0.509 -6.628 1.00 79.12 99 LEU A CA 1
ATOM 724 C C . LEU A 1 99 ? -5.771 -0.789 -6.698 1.00 79.12 99 LEU A C 1
ATOM 726 O O . LEU A 1 99 ? -6.253 -1.171 -7.761 1.00 79.12 99 LEU A O 1
ATOM 730 N N . LEU A 1 100 ? -5.993 -1.422 -5.546 1.00 75.31 100 LEU A N 1
ATOM 731 C CA . LEU A 1 100 ? -7.026 -2.444 -5.398 1.00 75.31 100 LEU A CA 1
ATOM 732 C C . LEU A 1 100 ? -8.236 -1.794 -4.737 1.00 75.31 100 LEU A C 1
ATOM 734 O O . LEU A 1 100 ? -8.143 -1.346 -3.585 1.00 75.31 100 LEU A O 1
ATOM 738 N N . ILE A 1 101 ? -9.341 -1.705 -5.490 1.00 64.69 101 ILE A N 1
ATOM 739 C CA . ILE A 1 101 ? -10.514 -0.893 -5.129 1.00 64.69 101 ILE A CA 1
ATOM 740 C C . ILE A 1 101 ? -10.887 -1.085 -3.655 1.00 64.69 101 ILE A C 1
ATOM 742 O O . ILE A 1 101 ? -11.115 -2.198 -3.184 1.00 64.69 101 ILE A O 1
ATOM 746 N N . GLY A 1 102 ? -10.983 0.042 -2.946 1.00 61.19 102 GLY A N 1
ATOM 747 C CA . GLY A 1 102 ? -11.532 0.126 -1.598 1.00 61.19 102 GLY A CA 1
ATOM 748 C C . GLY A 1 102 ? -10.579 -0.211 -0.456 1.00 61.19 102 GLY A C 1
ATOM 749 O O . GLY A 1 102 ? -10.933 0.058 0.695 1.00 61.19 102 GLY A O 1
ATOM 750 N N . HIS A 1 103 ? -9.389 -0.754 -0.743 1.00 72.62 103 HIS A N 1
ATOM 751 C CA . HIS A 1 103 ? -8.603 -1.395 0.306 1.00 72.62 103 HIS A CA 1
ATOM 752 C C . HIS A 1 103 ? -7.082 -1.227 0.235 1.00 72.62 103 HIS A C 1
ATOM 754 O O . HIS A 1 103 ? -6.477 -1.173 1.304 1.00 72.62 103 HIS A O 1
ATOM 760 N N . VAL A 1 104 ? -6.439 -1.126 -0.938 1.00 86.12 104 VAL A N 1
ATOM 761 C CA . VAL A 1 104 ? -4.961 -1.042 -1.006 1.00 86.12 104 VAL A CA 1
ATOM 762 C C . VAL A 1 104 ? -4.470 -0.024 -2.019 1.00 86.12 104 VAL A C 1
ATOM 764 O O . VAL A 1 104 ? -4.868 -0.073 -3.178 1.00 86.12 104 VAL A O 1
ATOM 767 N N . PHE A 1 105 ? -3.546 0.833 -1.589 1.00 87.31 105 PHE A N 1
ATOM 768 C CA . PHE A 1 105 ? -2.701 1.636 -2.468 1.00 87.31 105 PHE A CA 1
ATOM 769 C C . PHE A 1 105 ? -1.255 1.190 -2.294 1.00 87.31 105 PHE A C 1
ATOM 771 O O . PHE A 1 105 ? -0.742 1.167 -1.169 1.00 87.31 105 PHE A O 1
ATOM 778 N N . ALA A 1 106 ? -0.593 0.871 -3.399 1.00 89.88 106 ALA A N 1
ATOM 779 C CA . ALA A 1 106 ? 0.808 0.486 -3.389 1.00 89.88 106 ALA A CA 1
ATOM 780 C C . ALA A 1 106 ? 1.551 1.100 -4.571 1.00 89.88 106 ALA A C 1
ATOM 782 O O . ALA A 1 106 ? 1.000 1.207 -5.657 1.00 89.88 106 ALA A O 1
ATOM 783 N N . THR A 1 107 ? 2.797 1.496 -4.360 1.00 90.62 107 THR A N 1
ATOM 784 C CA . THR A 1 107 ? 3.652 2.136 -5.362 1.00 90.62 107 THR A CA 1
ATOM 785 C C . THR A 1 107 ? 4.984 1.403 -5.453 1.00 90.62 107 THR A C 1
ATOM 787 O O . THR A 1 107 ? 5.411 0.823 -4.459 1.00 90.62 107 THR A O 1
ATOM 790 N N . VAL A 1 108 ? 5.621 1.388 -6.619 1.00 90.75 108 VAL A N 1
ATOM 791 C CA . VAL A 1 108 ? 6.943 0.776 -6.808 1.00 90.75 108 VAL A CA 1
ATOM 792 C C . VAL A 1 108 ? 8.011 1.856 -6.867 1.00 90.75 108 VAL A C 1
ATOM 794 O O . VAL A 1 108 ? 7.860 2.855 -7.571 1.00 90.75 108 VAL A O 1
ATOM 797 N N . TRP A 1 109 ? 9.071 1.676 -6.083 1.00 90.12 109 TRP A N 1
ATOM 798 C CA . TRP A 1 109 ? 10.227 2.565 -6.027 1.00 90.12 109 TRP A CA 1
ATOM 799 C C . TRP A 1 109 ? 11.471 1.807 -6.468 1.00 90.12 109 TRP A C 1
ATOM 801 O O . TRP A 1 109 ? 11.786 0.767 -5.895 1.00 90.12 109 TRP A O 1
ATOM 811 N N . ASP A 1 110 ? 12.212 2.344 -7.430 1.00 88.25 110 ASP A N 1
ATOM 812 C CA . ASP A 1 110 ? 13.490 1.767 -7.836 1.00 88.25 110 ASP A CA 1
ATOM 813 C C . ASP A 1 110 ? 14.607 2.263 -6.920 1.00 88.25 110 ASP A C 1
ATOM 815 O O . ASP A 1 110 ? 14.878 3.463 -6.830 1.00 88.25 110 ASP A O 1
ATOM 819 N N . VAL A 1 111 ? 15.252 1.330 -6.220 1.00 87.06 111 VAL A N 1
ATOM 820 C CA . VAL A 1 111 ? 16.370 1.619 -5.321 1.00 87.06 111 VAL A CA 1
ATOM 821 C C . VAL A 1 111 ? 17.630 1.002 -5.913 1.00 87.06 111 VAL A C 1
ATOM 823 O O . VAL A 1 111 ? 17.739 -0.217 -5.997 1.00 87.06 111 VAL A O 1
ATOM 826 N N . THR A 1 112 ? 18.600 1.838 -6.295 1.00 83.12 112 THR A N 1
ATOM 827 C CA . THR A 1 112 ? 19.804 1.443 -7.054 1.00 83.12 112 THR A CA 1
ATOM 828 C C . THR A 1 112 ? 20.544 0.226 -6.486 1.00 83.12 112 THR A C 1
ATOM 830 O O . THR A 1 112 ? 21.078 -0.572 -7.248 1.00 83.12 112 THR A O 1
ATOM 833 N N . GLU A 1 113 ? 20.573 0.063 -5.163 1.00 84.56 113 GLU A N 1
ATOM 834 C CA . GLU A 1 113 ? 21.325 -1.008 -4.488 1.00 84.56 113 GLU A CA 1
ATOM 835 C C . GLU A 1 113 ? 20.500 -2.272 -4.203 1.00 84.56 113 GLU A C 1
ATOM 837 O O . GLU A 1 113 ? 21.069 -3.333 -3.958 1.00 84.56 113 GLU A O 1
ATOM 842 N N . VAL A 1 114 ? 19.168 -2.170 -4.208 1.00 80.69 114 VAL A N 1
ATOM 843 C CA . VAL A 1 114 ? 18.262 -3.223 -3.705 1.00 80.69 114 VAL A CA 1
ATOM 844 C C . VAL A 1 114 ? 17.310 -3.731 -4.794 1.00 80.69 114 VAL A C 1
ATOM 846 O O . VAL A 1 114 ? 16.714 -4.792 -4.642 1.00 80.69 114 VAL A O 1
ATOM 849 N N . GLY A 1 115 ? 17.183 -3.004 -5.906 1.00 86.62 115 GLY A N 1
ATOM 850 C CA . GLY A 1 115 ? 16.192 -3.248 -6.950 1.00 86.62 115 GLY A CA 1
ATOM 851 C C . GLY A 1 115 ? 14.858 -2.559 -6.657 1.00 86.62 115 GLY A C 1
ATOM 852 O O . GLY A 1 115 ? 14.765 -1.656 -5.821 1.00 86.62 115 GLY A O 1
ATOM 853 N N . SER A 1 116 ? 13.814 -2.968 -7.371 1.00 90.19 116 SER A N 1
ATOM 854 C CA . SER A 1 116 ? 12.478 -2.391 -7.224 1.00 90.19 116 SER A CA 1
ATOM 855 C C . SER A 1 116 ? 11.836 -2.824 -5.903 1.00 90.19 116 SER A C 1
ATOM 857 O O . SER A 1 116 ? 11.767 -4.009 -5.574 1.00 90.19 116 SER A O 1
ATOM 859 N N . VAL A 1 117 ? 11.341 -1.859 -5.133 1.00 90.06 117 VAL A N 1
ATOM 860 C CA . VAL A 1 117 ? 10.692 -2.054 -3.835 1.00 90.06 117 VAL A CA 1
ATOM 861 C C . VAL A 1 117 ? 9.225 -1.667 -3.949 1.00 90.06 117 VAL A C 1
ATOM 863 O O . VAL A 1 117 ? 8.892 -0.531 -4.278 1.00 90.06 117 VAL A O 1
ATOM 866 N N . GLY A 1 118 ? 8.328 -2.597 -3.630 1.00 91.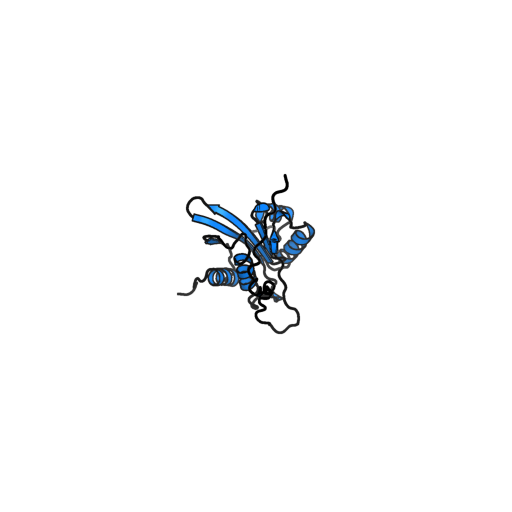19 118 GLY A N 1
ATOM 867 C CA . GLY A 1 118 ? 6.911 -2.299 -3.476 1.00 91.19 118 GLY A CA 1
ATOM 868 C C . GLY A 1 118 ? 6.650 -1.630 -2.128 1.00 91.19 118 GLY A C 1
ATOM 869 O O . GLY A 1 118 ? 6.996 -2.167 -1.080 1.00 91.19 118 GLY A O 1
ATOM 870 N N . TRP A 1 119 ? 5.995 -0.479 -2.124 1.00 91.50 119 TRP A N 1
ATOM 871 C CA . TRP A 1 119 ? 5.625 0.253 -0.920 1.00 91.50 119 TRP A CA 1
ATOM 872 C C . TRP A 1 119 ? 4.111 0.409 -0.817 1.00 91.50 119 TRP A C 1
ATOM 874 O O . TRP A 1 119 ? 3.476 1.090 -1.623 1.00 91.50 119 TRP A O 1
ATOM 884 N N . ILE A 1 120 ? 3.515 -0.203 0.203 1.00 91.12 120 ILE A N 1
ATOM 885 C CA . ILE A 1 120 ? 2.085 -0.095 0.481 1.00 91.12 120 ILE A CA 1
ATOM 886 C C . ILE A 1 120 ? 1.861 1.181 1.289 1.00 91.12 120 ILE A C 1
ATOM 888 O O . ILE A 1 120 ? 2.118 1.238 2.493 1.00 91.12 120 ILE A O 1
ATOM 892 N N . THR A 1 121 ? 1.362 2.219 0.621 1.00 85.56 121 THR A N 1
ATOM 893 C CA . THR A 1 121 ? 1.051 3.506 1.261 1.00 85.56 121 THR A CA 1
ATOM 894 C C . THR A 1 121 ? -0.222 3.430 2.090 1.00 85.56 121 THR A C 1
ATOM 896 O O . THR A 1 121 ? -0.404 4.211 3.024 1.00 85.56 121 THR A O 1
ATOM 899 N N . GLN A 1 122 ? -1.116 2.502 1.750 1.00 84.75 122 GLN A N 1
ATOM 900 C CA . GLN A 1 122 ? -2.406 2.393 2.400 1.00 84.75 122 GLN A CA 1
ATOM 901 C C . GLN A 1 122 ? -2.948 0.967 2.324 1.00 84.75 122 GLN A C 1
ATOM 903 O O . GLN A 1 122 ? -3.056 0.407 1.238 1.00 84.75 122 GLN A O 1
ATOM 908 N N . LEU A 1 123 ? -3.355 0.416 3.468 1.00 87.06 123 LEU A N 1
ATOM 909 C CA . LEU A 1 123 ? -4.060 -0.862 3.577 1.00 87.06 123 LEU A CA 1
ATOM 910 C C . LEU A 1 123 ? -5.227 -0.702 4.557 1.00 87.06 123 LEU A C 1
ATOM 912 O O . LEU A 1 123 ? -5.029 -0.534 5.760 1.00 87.06 123 LEU A O 1
ATOM 916 N N . VAL A 1 124 ? -6.449 -0.755 4.042 1.00 82.69 124 VAL A N 1
ATOM 917 C CA . VAL A 1 124 ? -7.693 -0.570 4.791 1.00 82.69 124 VAL A CA 1
ATOM 918 C C . VAL A 1 124 ? -8.585 -1.770 4.557 1.00 82.69 124 VAL A C 1
ATOM 920 O O . VAL A 1 124 ? -8.885 -2.102 3.424 1.00 82.69 124 VAL A O 1
ATOM 923 N N . VAL A 1 125 ? -9.087 -2.390 5.622 1.00 80.50 125 VAL A N 1
ATOM 924 C CA . VAL A 1 125 ? -10.139 -3.413 5.539 1.00 80.50 125 VAL A CA 1
ATOM 925 C C . VAL A 1 125 ? -11.299 -2.968 6.418 1.00 80.50 125 VAL A C 1
ATOM 927 O O . VAL A 1 125 ? -11.091 -2.631 7.595 1.00 80.50 125 VAL A O 1
ATOM 930 N N . ARG A 1 126 ? -12.510 -2.953 5.845 1.00 77.38 126 ARG A N 1
ATOM 931 C CA . ARG A 1 126 ? -13.737 -2.630 6.583 1.00 77.38 126 ARG A CA 1
ATOM 932 C C . ARG A 1 126 ? -13.855 -3.541 7.790 1.00 77.38 126 ARG A C 1
ATOM 934 O O . ARG A 1 126 ? -13.507 -4.714 7.706 1.00 77.38 126 ARG A O 1
ATOM 941 N N . LYS A 1 127 ? -14.321 -3.006 8.915 1.00 77.06 127 LYS A N 1
ATOM 942 C CA . LYS A 1 127 ? -14.401 -3.746 10.180 1.00 77.06 127 LYS A CA 1
ATOM 943 C C . LYS A 1 127 ? -15.178 -5.059 10.043 1.00 77.06 127 LYS A C 1
ATOM 945 O O . LYS A 1 127 ? -14.769 -6.046 10.646 1.00 77.06 127 LYS A O 1
ATOM 950 N N . GLU A 1 128 ? -16.224 -5.055 9.228 1.00 77.81 128 GLU A N 1
ATOM 951 C CA . GLU A 1 128 ? -17.117 -6.181 8.950 1.00 77.81 128 GLU A CA 1
ATOM 952 C C . GLU A 1 128 ? -16.426 -7.287 8.137 1.00 77.81 128 GLU A C 1
ATOM 954 O O . GLU A 1 128 ? -16.760 -8.454 8.290 1.00 77.81 128 GLU A O 1
ATOM 959 N N . ASP A 1 129 ? -15.409 -6.934 7.345 1.00 76.62 129 ASP A N 1
ATOM 960 C CA . ASP A 1 129 ? -14.662 -7.860 6.484 1.00 76.62 129 ASP A CA 1
ATOM 961 C C . ASP A 1 129 ? -13.336 -8.331 7.128 1.00 76.62 129 ASP A C 1
ATOM 963 O O . ASP A 1 129 ? -12.558 -9.093 6.543 1.00 76.62 129 ASP A O 1
ATOM 967 N N . ARG A 1 130 ? -13.021 -7.867 8.347 1.00 80.69 130 ARG A N 1
ATOM 968 C CA . ARG A 1 130 ? -11.815 -8.293 9.080 1.00 80.69 130 ARG A CA 1
ATOM 969 C C . ARG A 1 130 ? -11.955 -9.743 9.536 1.00 80.69 130 ARG A C 1
ATOM 971 O O . ARG A 1 130 ? -13.049 -10.254 9.711 1.00 80.69 130 ARG A O 1
ATOM 978 N N . LYS A 1 131 ? -10.817 -10.403 9.780 1.00 79.56 131 LYS A N 1
ATOM 979 C CA . LYS A 1 131 ? -10.726 -11.835 10.148 1.00 79.56 131 LYS A CA 1
ATOM 980 C C . LYS A 1 131 ? -11.207 -12.816 9.064 1.00 79.56 131 LYS A C 1
ATOM 982 O O . LYS A 1 131 ? -11.164 -14.018 9.292 1.00 79.56 131 LYS A O 1
ATOM 987 N N . HIS A 1 132 ? -11.539 -12.328 7.869 1.00 83.38 132 HIS A N 1
ATOM 988 C CA . HIS A 1 132 ? -11.856 -13.137 6.688 1.00 83.38 132 HIS A CA 1
ATOM 989 C C . HIS A 1 132 ? -10.710 -13.160 5.663 1.00 83.38 132 HIS A C 1
ATOM 991 O O . HIS A 1 132 ? -10.945 -13.265 4.468 1.00 83.38 132 HIS A O 1
ATOM 997 N N . TRP A 1 133 ? -9.459 -13.008 6.120 1.00 83.19 133 TRP A N 1
ATOM 998 C CA . TRP A 1 133 ? -8.245 -13.046 5.280 1.00 83.19 133 TRP A CA 1
ATOM 999 C C . TRP A 1 133 ? -8.168 -12.018 4.139 1.00 83.19 133 TRP A C 1
ATOM 1001 O O . TRP A 1 133 ? -7.239 -12.064 3.338 1.00 83.19 133 TRP A O 1
ATOM 1011 N N . VAL A 1 134 ? -9.066 -11.030 4.119 1.00 85.19 134 VAL A N 1
ATOM 1012 C CA . VAL A 1 134 ? -9.152 -10.003 3.070 1.00 85.19 134 VAL A CA 1
ATOM 1013 C C . VAL A 1 134 ? -7.828 -9.270 2.860 1.00 85.19 134 VAL A C 1
ATOM 1015 O O . VAL A 1 134 ? -7.365 -9.166 1.732 1.00 85.19 134 VAL A O 1
ATOM 1018 N N . ALA A 1 135 ? -7.166 -8.826 3.935 1.00 86.38 135 ALA A N 1
ATOM 1019 C CA . ALA A 1 135 ? -5.864 -8.160 3.829 1.00 86.38 135 ALA A CA 1
ATOM 1020 C C . ALA A 1 135 ? -4.807 -9.053 3.160 1.00 86.38 135 ALA A C 1
ATOM 1022 O O . ALA A 1 135 ? -4.076 -8.597 2.291 1.00 86.38 135 ALA A O 1
ATOM 1023 N N . THR A 1 136 ? -4.741 -10.331 3.535 1.00 87.81 136 THR A N 1
ATOM 1024 C CA . THR A 1 136 ? -3.791 -11.281 2.945 1.00 87.81 136 THR A CA 1
ATOM 1025 C C . THR A 1 136 ? -4.086 -11.503 1.466 1.00 87.81 136 THR A C 1
ATOM 1027 O O . THR A 1 136 ? -3.166 -11.442 0.656 1.00 87.81 136 THR A O 1
ATOM 1030 N N . HIS A 1 137 ? -5.357 -11.688 1.107 1.00 86.56 137 HIS A N 1
ATOM 1031 C CA . HIS A 1 137 ? -5.761 -11.894 -0.281 1.00 86.56 137 HIS A CA 1
ATOM 1032 C C . HIS A 1 137 ? -5.461 -10.669 -1.158 1.00 86.56 137 HIS A C 1
ATOM 1034 O O . HIS A 1 137 ? -4.952 -10.809 -2.268 1.00 86.56 137 HIS A O 1
ATOM 1040 N N . LEU A 1 138 ? -5.692 -9.461 -0.638 1.00 88.25 138 LEU A N 1
ATOM 1041 C CA . LEU A 1 138 ? -5.340 -8.212 -1.314 1.00 88.25 138 LEU A CA 1
ATOM 1042 C C . LEU A 1 138 ? -3.835 -8.108 -1.585 1.00 88.25 138 LEU A C 1
ATOM 1044 O O . LEU A 1 138 ? -3.440 -7.748 -2.690 1.00 88.25 138 LEU A O 1
ATOM 1048 N N . LEU A 1 139 ? -2.991 -8.450 -0.607 1.00 90.00 139 LEU A N 1
ATOM 1049 C CA . LEU A 1 139 ? -1.536 -8.411 -0.779 1.00 90.00 139 LEU A CA 1
ATOM 1050 C C . LEU A 1 139 ? -1.027 -9.492 -1.743 1.00 90.00 139 LEU A C 1
ATOM 1052 O O . LEU A 1 139 ? -0.130 -9.225 -2.535 1.00 90.00 139 LEU A O 1
ATOM 1056 N N . GLN A 1 140 ? -1.626 -10.685 -1.739 1.00 88.38 140 GLN A N 1
ATOM 1057 C CA . GLN A 1 140 ? -1.312 -11.740 -2.712 1.00 88.38 140 GLN A CA 1
ATOM 1058 C C . GLN A 1 140 ? -1.727 -11.351 -4.136 1.00 88.38 140 GLN A C 1
ATOM 1060 O O . GLN A 1 140 ? -0.978 -11.580 -5.087 1.00 88.38 140 GLN A O 1
ATOM 1065 N N . THR A 1 141 ? -2.894 -10.719 -4.276 1.00 88.00 141 THR A N 1
ATOM 1066 C CA . THR A 1 141 ? -3.369 -10.172 -5.554 1.00 88.00 141 THR A CA 1
ATOM 1067 C C . THR A 1 141 ? -2.422 -9.083 -6.046 1.00 88.00 141 THR A C 1
ATOM 1069 O O . THR A 1 141 ? -2.031 -9.094 -7.209 1.00 88.00 141 THR A O 1
ATOM 1072 N N . LEU A 1 142 ? -1.988 -8.190 -5.148 1.00 88.50 142 LEU A N 1
ATOM 1073 C CA . LEU A 1 142 ? -0.993 -7.168 -5.454 1.00 88.50 142 LEU A CA 1
ATOM 1074 C C . LEU A 1 142 ? 0.322 -7.799 -5.925 1.00 88.50 142 LEU A C 1
ATOM 1076 O O . LEU A 1 142 ? 0.803 -7.431 -6.981 1.00 88.50 142 LEU A O 1
ATOM 1080 N N . LYS A 1 143 ? 0.865 -8.790 -5.209 1.00 86.94 143 LYS A N 1
ATOM 1081 C CA . LYS A 1 143 ? 2.105 -9.494 -5.589 1.00 86.94 143 LYS A CA 1
ATOM 1082 C C . LYS A 1 143 ? 2.019 -10.178 -6.960 1.00 86.94 143 LYS A C 1
ATOM 1084 O O . LYS A 1 143 ? 3.026 -10.310 -7.643 1.00 86.94 143 LYS A O 1
ATOM 1089 N N . SER A 1 144 ? 0.825 -10.618 -7.352 1.00 86.31 144 SER A N 1
ATOM 1090 C CA . SER A 1 144 ? 0.583 -11.272 -8.645 1.00 86.31 144 SER A CA 1
ATOM 1091 C C . SER A 1 144 ? 0.384 -10.275 -9.794 1.00 86.31 144 SER A C 1
ATOM 1093 O O . SER A 1 144 ? 0.313 -10.681 -10.951 1.00 86.31 144 SER A O 1
ATOM 1095 N N . ASN A 1 145 ? 0.262 -8.976 -9.501 1.00 87.75 145 ASN A N 1
ATOM 1096 C CA . ASN A 1 145 ? 0.185 -7.941 -10.523 1.00 87.75 145 ASN A CA 1
ATOM 1097 C C . ASN A 1 145 ? 1.543 -7.785 -11.224 1.00 87.75 145 ASN A C 1
ATOM 1099 O O . ASN A 1 145 ? 2.584 -7.790 -10.574 1.00 87.75 145 ASN A O 1
ATOM 1103 N N . HIS A 1 146 ? 1.513 -7.578 -12.541 1.00 87.44 146 HIS A N 1
ATOM 1104 C CA . HIS A 1 146 ? 2.706 -7.461 -13.385 1.00 87.44 146 HIS A CA 1
ATOM 1105 C C . HIS A 1 146 ? 3.708 -6.390 -12.913 1.00 87.44 146 HIS A C 1
ATOM 1107 O O . HIS A 1 146 ? 4.906 -6.552 -13.102 1.00 87.44 146 HIS A O 1
ATOM 1113 N N . ARG A 1 147 ? 3.250 -5.307 -12.270 1.00 86.00 147 ARG A N 1
ATOM 1114 C CA . ARG A 1 147 ? 4.132 -4.252 -11.746 1.00 86.00 147 ARG A CA 1
ATOM 1115 C C . ARG A 1 147 ? 4.835 -4.659 -10.447 1.00 86.00 147 ARG A C 1
ATOM 1117 O O . ARG A 1 147 ? 5.874 -4.111 -10.108 1.00 86.00 147 ARG A O 1
ATOM 1124 N N . PHE A 1 148 ? 4.269 -5.614 -9.713 1.00 87.62 148 PHE A N 1
ATOM 1125 C CA . PHE A 1 148 ? 4.766 -6.075 -8.415 1.00 87.62 148 PHE A CA 1
ATOM 1126 C C . PHE A 1 148 ? 5.399 -7.475 -8.475 1.00 87.62 148 PHE A C 1
ATOM 1128 O O . PHE A 1 148 ? 5.917 -7.939 -7.460 1.00 87.62 148 PHE A O 1
ATOM 1135 N N . SER A 1 149 ? 5.386 -8.151 -9.629 1.00 85.00 149 SER A N 1
ATOM 1136 C CA . SER A 1 149 ? 5.887 -9.526 -9.763 1.00 85.00 149 SER A CA 1
ATOM 1137 C C . SER A 1 149 ? 7.408 -9.647 -9.647 1.00 85.00 149 SER A C 1
ATOM 1139 O O . SER A 1 149 ? 7.896 -10.712 -9.279 1.00 85.00 149 SER A O 1
ATOM 1141 N N . GLU A 1 150 ? 8.149 -8.572 -9.928 1.00 85.31 150 GLU A N 1
ATOM 1142 C CA . GLU A 1 150 ? 9.622 -8.556 -9.949 1.00 85.31 150 GLU A CA 1
ATOM 1143 C C . GLU A 1 150 ? 10.246 -7.733 -8.808 1.00 85.31 150 GLU A C 1
ATOM 1145 O O . GLU A 1 150 ? 11.444 -7.455 -8.816 1.00 85.31 150 GLU A O 1
ATOM 1150 N N . ILE A 1 151 ? 9.458 -7.333 -7.804 1.00 88.62 151 ILE A N 1
ATOM 1151 C CA . ILE A 1 151 ? 9.988 -6.543 -6.685 1.00 88.62 151 ILE A CA 1
ATOM 1152 C C . ILE A 1 151 ? 10.912 -7.388 -5.801 1.00 88.62 151 ILE A C 1
ATOM 1154 O O . ILE A 1 151 ? 10.604 -8.527 -5.444 1.00 88.62 151 ILE A O 1
ATOM 1158 N N . ALA A 1 152 ? 12.019 -6.790 -5.375 1.00 87.88 152 ALA A N 1
ATOM 1159 C CA . ALA A 1 152 ? 12.964 -7.397 -4.447 1.00 87.88 152 ALA A CA 1
ATOM 1160 C C . ALA A 1 152 ? 12.451 -7.381 -2.997 1.00 87.88 152 ALA A C 1
ATOM 1162 O O . ALA A 1 152 ? 12.782 -8.261 -2.203 1.00 87.88 152 ALA A O 1
ATOM 1163 N N . ALA A 1 153 ? 11.631 -6.388 -2.640 1.00 87.88 153 ALA A N 1
ATOM 1164 C CA . ALA A 1 153 ? 11.080 -6.236 -1.298 1.00 87.88 153 ALA A CA 1
ATOM 1165 C C . ALA A 1 153 ? 9.684 -5.600 -1.315 1.00 87.88 153 ALA A C 1
ATOM 1167 O O . ALA A 1 153 ? 9.327 -4.872 -2.242 1.00 87.88 153 ALA A O 1
ATOM 1168 N N . LEU A 1 154 ? 8.909 -5.848 -0.254 1.00 89.81 154 LEU A N 1
ATOM 1169 C CA . LEU A 1 154 ? 7.591 -5.252 -0.030 1.00 89.81 154 LEU A CA 1
ATOM 1170 C C . LEU A 1 154 ? 7.530 -4.630 1.372 1.00 89.81 154 LEU A C 1
ATOM 1172 O O . LEU A 1 154 ? 7.741 -5.316 2.371 1.00 89.81 154 LEU A O 1
ATOM 1176 N N . GLY A 1 155 ? 7.228 -3.336 1.444 1.00 90.06 155 GLY A N 1
ATOM 1177 C CA . GLY A 1 155 ? 7.154 -2.560 2.678 1.00 90.06 155 GLY A CA 1
ATOM 1178 C C . GLY A 1 155 ? 5.741 -2.073 2.998 1.00 90.06 155 GLY A C 1
ATOM 1179 O O . GLY A 1 155 ? 4.962 -1.732 2.109 1.00 90.06 155 GLY A O 1
ATOM 1180 N N . LEU A 1 156 ? 5.419 -2.018 4.289 1.00 90.25 156 LEU A N 1
ATOM 1181 C CA . LEU A 1 156 ? 4.202 -1.419 4.840 1.00 90.25 156 LEU A CA 1
ATOM 1182 C C . LEU A 1 156 ? 4.521 -0.851 6.224 1.00 90.25 156 LEU A C 1
ATOM 1184 O O . LEU A 1 156 ? 5.142 -1.528 7.042 1.00 90.25 156 LEU A O 1
ATOM 1188 N N . VAL A 1 157 ? 4.012 0.343 6.527 1.00 86.50 157 VAL A N 1
ATOM 1189 C CA . VAL A 1 157 ? 4.021 0.889 7.892 1.00 86.50 157 VAL A CA 1
ATOM 1190 C C . VAL A 1 157 ? 2.628 0.744 8.484 1.00 86.50 157 VAL A C 1
ATOM 1192 O O . VAL A 1 157 ? 1.669 1.353 8.015 1.00 86.50 157 VAL A O 1
ATOM 1195 N N . SER A 1 158 ? 2.502 -0.068 9.533 1.00 85.19 158 SER A N 1
ATOM 1196 C CA . SER A 1 158 ? 1.239 -0.237 10.243 1.00 85.19 158 SER A CA 1
ATOM 1197 C C . SER A 1 158 ? 1.463 -0.483 11.726 1.00 85.19 158 SER A C 1
ATOM 1199 O O . SER A 1 158 ? 2.354 -1.227 12.119 1.00 85.19 158 SER A O 1
ATOM 1201 N N . SER A 1 159 ? 0.605 0.105 12.556 1.00 80.69 159 SER A N 1
ATOM 1202 C CA . SER A 1 159 ? 0.489 -0.242 13.974 1.00 80.69 159 SER A CA 1
ATOM 1203 C C . SER A 1 159 ? -0.493 -1.391 14.219 1.00 80.69 159 SER A C 1
ATOM 1205 O O . SER A 1 159 ? -0.687 -1.800 15.362 1.00 80.69 159 SER A O 1
ATOM 1207 N N . HIS A 1 160 ? -1.155 -1.904 13.174 1.00 81.75 160 HIS A N 1
ATOM 1208 C CA . HIS A 1 160 ? -2.172 -2.937 13.314 1.00 81.75 160 HIS A CA 1
ATOM 1209 C C . HIS A 1 160 ? -1.561 -4.338 13.133 1.00 81.75 160 HIS A C 1
ATOM 1211 O O . HIS A 1 160 ? -1.144 -4.667 12.020 1.00 81.75 160 HIS A O 1
ATOM 1217 N N . PRO A 1 161 ? -1.570 -5.216 14.160 1.00 83.88 161 PRO A N 1
ATOM 1218 C CA . PRO A 1 161 ? -0.907 -6.523 14.087 1.00 83.88 161 PRO A CA 1
ATOM 1219 C C . PRO A 1 161 ? -1.384 -7.400 12.926 1.00 83.88 161 PRO A C 1
ATOM 1221 O O . PRO A 1 161 ? -0.594 -8.128 12.327 1.00 83.88 161 PRO A O 1
ATOM 1224 N N . ALA A 1 162 ? -2.667 -7.308 12.561 1.00 84.31 162 ALA A N 1
ATOM 1225 C CA . ALA A 1 162 ? -3.217 -8.067 11.441 1.00 84.31 162 ALA A CA 1
ATOM 1226 C C . ALA A 1 162 ? -2.631 -7.634 10.087 1.00 84.31 162 ALA A C 1
ATOM 1228 O O . ALA A 1 162 ? -2.450 -8.476 9.214 1.00 84.31 162 ALA A O 1
ATOM 1229 N N . ALA A 1 163 ? -2.305 -6.349 9.919 1.00 87.69 163 ALA A N 1
ATOM 1230 C CA . ALA A 1 163 ? -1.692 -5.836 8.699 1.00 87.69 163 ALA A CA 1
ATOM 1231 C C . ALA A 1 163 ? -0.236 -6.313 8.574 1.00 87.69 163 ALA A C 1
ATOM 1233 O O . ALA A 1 163 ? 0.143 -6.843 7.532 1.00 87.69 163 ALA A O 1
ATOM 1234 N N . CYS A 1 164 ? 0.541 -6.233 9.661 1.00 89.75 164 CYS A N 1
ATOM 1235 C CA . CYS A 1 164 ? 1.907 -6.765 9.703 1.00 89.75 164 CYS A CA 1
ATOM 1236 C C . CYS A 1 164 ? 1.926 -8.282 9.461 1.00 89.75 164 CYS A C 1
ATOM 1238 O O . CYS A 1 164 ? 2.706 -8.776 8.653 1.00 89.75 164 CYS A O 1
ATOM 1240 N N . THR A 1 165 ? 1.002 -9.017 10.088 1.00 88.50 165 THR A N 1
ATOM 1241 C CA . THR A 1 165 ? 0.856 -10.468 9.884 1.00 88.50 165 THR A CA 1
ATOM 1242 C C . THR A 1 165 ? 0.486 -10.809 8.441 1.00 88.50 165 THR A C 1
ATOM 1244 O O . THR A 1 165 ? 0.987 -11.790 7.895 1.00 88.50 165 THR A O 1
ATOM 1247 N N . ALA A 1 166 ? -0.389 -10.023 7.807 1.00 89.88 166 ALA A N 1
ATOM 1248 C CA . ALA A 1 166 ? -0.751 -10.227 6.408 1.00 89.88 166 ALA A CA 1
ATOM 1249 C C . ALA A 1 166 ? 0.450 -10.017 5.475 1.00 89.88 166 ALA A C 1
ATOM 1251 O O . ALA A 1 166 ? 0.648 -10.831 4.573 1.00 89.88 166 ALA A O 1
ATOM 1252 N N . LEU A 1 167 ? 1.259 -8.979 5.720 1.00 91.00 167 LEU A N 1
ATOM 1253 C CA . LEU A 1 167 ? 2.480 -8.722 4.957 1.00 91.00 167 LEU A CA 1
ATOM 1254 C C . LEU A 1 167 ? 3.486 -9.864 5.108 1.00 91.00 167 LEU A C 1
ATOM 1256 O O . LEU A 1 167 ? 3.951 -10.389 4.103 1.00 91.00 167 LEU A O 1
ATOM 1260 N N . ALA A 1 168 ? 3.777 -10.281 6.341 1.00 88.94 168 ALA A N 1
ATOM 1261 C CA . ALA A 1 168 ? 4.739 -11.347 6.600 1.00 88.94 168 ALA A CA 1
ATOM 1262 C C . ALA A 1 168 ? 4.346 -12.653 5.903 1.00 88.94 168 ALA A C 1
ATOM 1264 O O . ALA A 1 168 ? 5.150 -13.236 5.183 1.00 88.94 168 ALA A O 1
ATOM 1265 N N . LYS A 1 169 ? 3.067 -13.044 5.985 1.00 87.25 169 LYS A N 1
ATOM 1266 C CA . LYS A 1 169 ? 2.547 -14.202 5.244 1.00 87.25 169 LYS A CA 1
ATOM 1267 C C . LYS A 1 169 ? 2.702 -14.052 3.730 1.00 87.25 169 LYS A C 1
ATOM 1269 O O . LYS A 1 169 ? 3.057 -15.013 3.063 1.00 87.25 169 LYS A O 1
ATOM 1274 N N . CYS A 1 170 ? 2.454 -12.863 3.181 1.00 86.44 170 CYS A N 1
ATOM 1275 C CA . CYS A 1 170 ? 2.633 -12.589 1.751 1.00 86.44 170 CYS A CA 1
ATOM 1276 C C . CYS A 1 170 ? 4.112 -12.647 1.311 1.00 86.44 170 CYS A C 1
ATOM 1278 O O . CYS A 1 170 ? 4.427 -13.047 0.183 1.00 86.44 170 CYS A O 1
ATOM 1280 N N . ALA A 1 171 ? 5.018 -12.257 2.209 1.00 82.81 171 ALA A N 1
ATOM 1281 C CA . ALA A 1 171 ? 6.464 -12.318 2.034 1.00 82.81 171 ALA A CA 1
ATOM 1282 C C . ALA A 1 171 ? 7.058 -13.707 2.341 1.00 82.81 171 ALA A C 1
ATOM 1284 O O . ALA A 1 171 ? 8.268 -13.872 2.242 1.00 82.81 171 ALA A O 1
ATOM 1285 N N . ASN A 1 172 ? 6.230 -14.703 2.688 1.00 79.56 172 ASN A N 1
ATOM 1286 C CA . ASN A 1 172 ? 6.662 -16.017 3.178 1.00 79.56 172 ASN A CA 1
ATOM 1287 C C . ASN A 1 172 ? 7.603 -15.936 4.401 1.00 79.56 172 ASN A C 1
ATOM 1289 O O . ASN A 1 172 ? 8.509 -16.750 4.547 1.00 79.56 172 ASN A O 1
ATOM 1293 N N . TYR A 1 173 ? 7.380 -14.958 5.280 1.00 65.44 173 TYR A N 1
ATOM 1294 C CA . TYR A 1 173 ? 8.140 -14.729 6.508 1.00 65.44 173 TYR A CA 1
ATOM 1295 C C . TYR A 1 173 ? 7.294 -15.073 7.748 1.00 65.44 173 TYR A C 1
ATOM 1297 O O . TYR A 1 173 ? 6.103 -14.744 7.804 1.00 65.44 173 TYR A O 1
ATOM 1305 N N . SER A 1 174 ? 7.894 -15.721 8.753 1.00 51.31 174 SER A N 1
ATOM 1306 C CA . SER A 1 174 ? 7.278 -15.950 10.071 1.00 51.31 174 SER A CA 1
ATOM 1307 C C . SER A 1 174 ? 7.595 -14.764 10.986 1.00 51.31 174 SER A C 1
ATOM 1309 O O . SER A 1 174 ? 8.752 -14.395 11.131 1.00 51.31 174 SER A O 1
ATOM 1311 N N . LEU A 1 175 ? 6.582 -14.124 11.584 1.00 55.72 175 LEU A N 1
ATOM 1312 C CA . LEU A 1 175 ? 6.798 -13.059 12.587 1.00 55.72 175 LEU A CA 1
ATOM 1313 C C . LEU A 1 175 ? 6.971 -13.601 14.010 1.00 55.72 175 LEU A C 1
ATOM 1315 O O . LEU A 1 175 ? 7.215 -12.818 14.925 1.00 55.72 175 LEU A O 1
ATOM 1319 N N . TRP A 1 176 ? 6.776 -14.905 14.200 1.00 53.59 176 TRP A N 1
ATOM 1320 C CA . TRP A 1 176 ? 6.759 -15.549 15.506 1.00 53.59 176 TRP A CA 1
ATOM 1321 C C . TRP A 1 176 ? 7.678 -16.763 15.453 1.00 53.59 176 TRP A C 1
ATOM 1323 O O . TRP A 1 176 ? 7.206 -17.889 15.294 1.00 53.59 176 TRP A O 1
ATOM 1333 N N . ASP A 1 177 ? 8.972 -16.488 15.555 1.00 41.78 177 ASP A N 1
ATOM 1334 C CA . ASP A 1 177 ? 9.979 -17.465 15.956 1.00 41.78 177 ASP A CA 1
ATOM 1335 C C . ASP A 1 177 ? 10.413 -17.148 17.396 1.00 41.78 177 ASP A C 1
ATOM 1337 O O . ASP A 1 177 ? 10.528 -15.939 17.724 1.00 41.78 177 ASP A O 1
#

Foldseek 3Di:
DDDDDDDDDDDDDDDDDDDPDDDPDDDDDDPDDDDDDDKDKDQLVRDDLVQLVLLQVLVQPQQADADDVVPPVRHRHGDHDDSVNCCCQLPVPSRQWMDTGNAWIWGWDQDPVQGIEIEISTGTDHPVCPPVCPLLVVLLVVCPDPSNVPHRYYDYDDPDVVNVVSRCVSVVHDPDD